Protein AF-A0A1M6NTF4-F1 (afdb_monomer)

Organism: NCBI:txid1123349

InterPro domains:
  IPR019074 Spore cortex biosynthesis protein, YabQ [PF09578] (1-69)
  IPR019074 Spore cortex biosynthesis protein, YabQ [TIGR02893] (1-71)

Radius of gyration: 26.93 Å; Cα contacts (8 Å, |Δi|>4): 29; chains: 1; bounding box: 54×22×83 Å

Foldseek 3Di:
DVLVVLVVVLVCVPPPDDPVVVVVVVVVVVVVVVVVLVVVQCVVPVPPPDPVSVVVVVVVVVVCVVPVSVVSSVVSNVVVVVVVVVVVVVVCVVVVVVVVVVVVVVVVVVVVVVVD

Structure (mmCIF, N/CA/C/O backbone):
data_AF-A0A1M6NTF4-F1
#
_entry.id   AF-A0A1M6NTF4-F1
#
loop_
_atom_site.group_PDB
_atom_site.id
_atom_site.type_symbol
_atom_site.label_atom_id
_atom_site.label_alt_id
_atom_site.label_comp_id
_atom_site.label_asym_id
_atom_site.label_entity_id
_atom_site.label_seq_id
_atom_site.pdbx_PDB_ins_code
_atom_site.Cartn_x
_atom_site.Cartn_y
_atom_site.Cartn_z
_atom_site.occupancy
_atom_site.B_iso_or_equiv
_atom_site.auth_seq_id
_atom_site.auth_comp_id
_atom_site.auth_asym_id
_atom_site.auth_atom_id
_atom_site.pdbx_PDB_model_num
ATOM 1 N N . MET A 1 1 ? 8.365 1.753 -10.505 1.00 66.69 1 MET A N 1
ATOM 2 C CA . MET A 1 1 ? 7.090 1.163 -10.971 1.00 66.69 1 MET A CA 1
ATOM 3 C C . MET A 1 1 ? 6.600 0.030 -10.073 1.00 66.69 1 MET A C 1
ATOM 5 O O . MET A 1 1 ? 5.514 0.164 -9.531 1.00 66.69 1 MET A O 1
ATOM 9 N N . GLY A 1 2 ? 7.395 -1.015 -9.807 1.00 66.88 2 GLY A N 1
ATOM 10 C CA . GLY A 1 2 ? 6.968 -2.123 -8.932 1.00 66.88 2 GLY A CA 1
ATOM 11 C C . GLY A 1 2 ? 6.566 -1.728 -7.498 1.00 66.88 2 GLY A C 1
ATOM 12 O O . GLY A 1 2 ? 5.622 -2.288 -6.960 1.00 66.88 2 GLY A O 1
ATOM 13 N N . ILE A 1 3 ? 7.190 -0.697 -6.909 1.00 65.12 3 ILE A N 1
ATOM 14 C CA . ILE A 1 3 ? 6.877 -0.264 -5.527 1.00 65.12 3 ILE A CA 1
ATOM 15 C C . ILE A 1 3 ? 5.462 0.310 -5.432 1.00 65.12 3 ILE A C 1
ATOM 17 O O . ILE A 1 3 ? 4.755 0.060 -4.463 1.00 65.12 3 ILE A O 1
ATOM 21 N N . ILE A 1 4 ? 5.031 1.039 -6.465 1.00 69.50 4 ILE A N 1
ATOM 22 C CA . ILE A 1 4 ? 3.681 1.608 -6.551 1.00 69.50 4 ILE A CA 1
ATOM 23 C C . ILE A 1 4 ? 2.648 0.476 -6.662 1.00 69.50 4 ILE A C 1
ATOM 25 O O . ILE A 1 4 ? 1.582 0.554 -6.055 1.00 69.50 4 ILE A O 1
ATOM 29 N N . TYR A 1 5 ? 2.989 -0.607 -7.367 1.00 71.62 5 TYR A N 1
ATOM 30 C CA . TYR A 1 5 ? 2.147 -1.801 -7.447 1.00 71.62 5 TYR A CA 1
ATOM 31 C C . TYR A 1 5 ? 2.000 -2.498 -6.102 1.00 71.62 5 TYR A C 1
ATOM 33 O O . TYR A 1 5 ? 0.894 -2.825 -5.684 1.00 71.62 5 TYR A O 1
ATOM 41 N N . ASP A 1 6 ? 3.118 -2.715 -5.409 1.00 67.56 6 ASP A N 1
ATOM 42 C CA . ASP A 1 6 ? 3.104 -3.382 -4.113 1.00 67.56 6 ASP A CA 1
ATOM 43 C C . ASP A 1 6 ? 2.412 -2.518 -3.047 1.00 67.56 6 ASP A C 1
ATOM 45 O O . ASP A 1 6 ? 1.748 -3.065 -2.169 1.00 67.56 6 ASP A O 1
ATOM 49 N N . PHE A 1 7 ? 2.473 -1.185 -3.163 1.00 68.50 7 PHE A N 1
ATOM 50 C CA . PHE A 1 7 ? 1.688 -0.249 -2.350 1.00 68.50 7 PHE A CA 1
ATOM 51 C C . PHE A 1 7 ? 0.183 -0.427 -2.586 1.00 68.50 7 PHE A C 1
ATOM 53 O O . PHE A 1 7 ? -0.585 -0.620 -1.641 1.00 68.50 7 PHE A O 1
ATOM 60 N N . TYR A 1 8 ? -0.234 -0.433 -3.857 1.00 69.50 8 TYR A N 1
ATOM 61 C CA . TYR A 1 8 ? -1.624 -0.663 -4.252 1.00 69.50 8 TYR A CA 1
ATOM 62 C C . TYR A 1 8 ? -2.133 -2.024 -3.756 1.00 69.50 8 TYR A C 1
ATOM 64 O O . TYR A 1 8 ? -3.190 -2.123 -3.131 1.00 69.50 8 TYR A O 1
ATOM 72 N N . ARG A 1 9 ? -1.333 -3.076 -3.945 1.00 69.88 9 ARG A N 1
ATOM 73 C CA . ARG A 1 9 ? -1.633 -4.442 -3.509 1.00 69.88 9 ARG A CA 1
ATOM 74 C C . ARG A 1 9 ? -1.646 -4.588 -1.982 1.00 69.88 9 ARG A C 1
ATOM 76 O O . ARG A 1 9 ? -2.465 -5.340 -1.458 1.00 69.88 9 ARG A O 1
ATOM 83 N N . GLY A 1 10 ? -0.781 -3.864 -1.270 1.00 67.00 10 GLY A N 1
ATOM 84 C CA . GLY A 1 10 ? -0.695 -3.844 0.193 1.00 67.00 10 GLY A CA 1
ATOM 85 C C . GLY A 1 10 ? -1.917 -3.207 0.854 1.00 67.00 10 GLY A C 1
ATOM 86 O O . GLY A 1 10 ? -2.500 -3.809 1.753 1.00 67.00 10 GLY A O 1
ATOM 87 N N . ILE A 1 11 ? -2.370 -2.051 0.353 1.00 63.91 11 ILE A N 1
ATOM 88 C CA . ILE A 1 11 ? -3.614 -1.401 0.811 1.00 63.91 11 ILE A CA 1
ATOM 89 C C . ILE A 1 11 ? -4.813 -2.328 0.606 1.00 63.91 11 ILE A C 1
ATOM 91 O O . ILE A 1 11 ? -5.691 -2.444 1.461 1.00 63.91 11 ILE A O 1
ATOM 95 N N . ARG A 1 12 ? -4.828 -3.033 -0.523 1.00 63.75 12 ARG A N 1
ATOM 96 C CA . ARG A 1 12 ? -5.948 -3.880 -0.914 1.00 63.75 12 ARG A CA 1
ATOM 97 C C . ARG A 1 12 ? -5.969 -5.255 -0.253 1.00 63.75 12 ARG A C 1
ATOM 99 O O . ARG A 1 12 ? -7.000 -5.916 -0.280 1.00 63.75 12 ARG A O 1
ATOM 106 N N . CYS A 1 13 ? -4.866 -5.696 0.352 1.00 62.59 13 CYS A N 1
ATOM 107 C CA . CYS A 1 13 ? -4.795 -6.982 1.050 1.00 62.59 13 CYS A CA 1
ATOM 108 C C . CYS A 1 13 ? -5.784 -7.059 2.231 1.00 62.59 13 CYS A C 1
ATOM 110 O O . CYS A 1 13 ? -6.257 -8.140 2.565 1.00 62.59 13 CYS A O 1
ATOM 112 N N . ASN A 1 14 ? -6.146 -5.907 2.807 1.00 57.34 14 ASN A N 1
ATOM 113 C CA . ASN A 1 14 ? -7.134 -5.792 3.883 1.00 57.34 14 ASN A CA 1
ATOM 114 C C . ASN A 1 14 ? -8.593 -5.687 3.404 1.00 57.34 14 ASN A C 1
ATOM 116 O O . ASN A 1 14 ? -9.504 -5.717 4.228 1.00 57.34 14 ASN A O 1
ATOM 120 N N . LEU A 1 15 ? -8.834 -5.544 2.098 1.00 58.00 15 LEU A N 1
ATOM 121 C CA . LEU A 1 15 ? -10.173 -5.473 1.516 1.00 58.00 15 LEU A CA 1
ATOM 122 C C . LEU A 1 15 ? -10.503 -6.835 0.893 1.00 58.00 15 LEU A C 1
ATOM 124 O O . LEU A 1 15 ? -9.792 -7.296 -0.000 1.00 58.00 15 LEU A O 1
ATOM 128 N N . ASN A 1 16 ? -11.586 -7.476 1.347 1.00 56.25 16 ASN A N 1
ATOM 129 C CA . ASN A 1 16 ? -12.096 -8.755 0.829 1.00 56.25 16 ASN A CA 1
ATOM 130 C C . ASN A 1 16 ? -12.622 -8.608 -0.616 1.00 56.25 16 ASN A C 1
ATOM 132 O O . ASN A 1 16 ? -13.820 -8.675 -0.873 1.00 56.25 16 ASN A O 1
ATOM 136 N N . GLY A 1 17 ? -11.731 -8.351 -1.572 1.00 59.84 17 GLY A N 1
ATOM 137 C CA . GLY A 1 17 ? -12.067 -8.179 -2.981 1.00 59.84 17 GLY A CA 1
ATOM 138 C C . GLY A 1 17 ? -12.240 -9.516 -3.702 1.00 59.84 17 GLY A C 1
ATOM 139 O O . GLY A 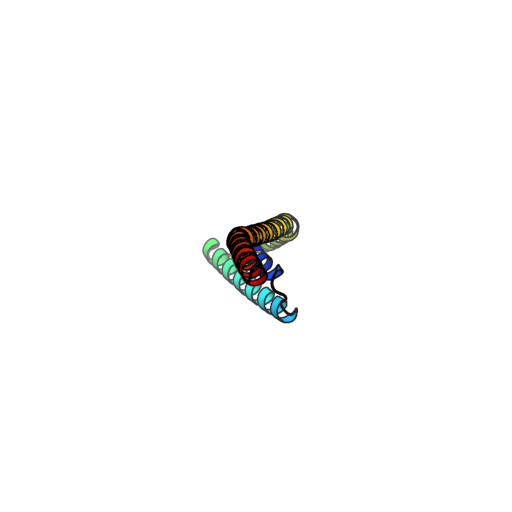1 17 ? -11.393 -10.405 -3.593 1.00 59.84 17 GLY A O 1
ATOM 140 N N . ASN A 1 18 ? -13.310 -9.637 -4.493 1.00 73.88 18 ASN A N 1
ATOM 141 C CA . ASN A 1 18 ? -13.547 -10.771 -5.391 1.00 73.88 18 ASN A CA 1
ATOM 142 C C . ASN A 1 18 ? -12.338 -11.013 -6.317 1.00 73.88 18 ASN A C 1
ATOM 144 O O . ASN A 1 18 ? -11.783 -10.066 -6.879 1.00 73.88 18 ASN A O 1
ATOM 148 N N . LYS A 1 19 ? -11.964 -12.287 -6.537 1.00 75.44 19 LYS A N 1
ATOM 149 C CA . LYS A 1 19 ? -10.809 -12.689 -7.377 1.00 75.44 19 LYS A CA 1
ATOM 150 C C . LYS A 1 19 ? -10.811 -12.047 -8.773 1.00 75.44 19 LYS A C 1
ATOM 152 O O . LYS A 1 19 ? -9.750 -11.713 -9.286 1.00 75.44 19 LYS A O 1
ATOM 157 N N . ILE A 1 20 ? -11.993 -11.853 -9.359 1.00 77.06 20 ILE A N 1
ATOM 158 C CA . ILE A 1 20 ? -12.168 -11.254 -10.690 1.00 77.06 20 ILE A CA 1
ATOM 159 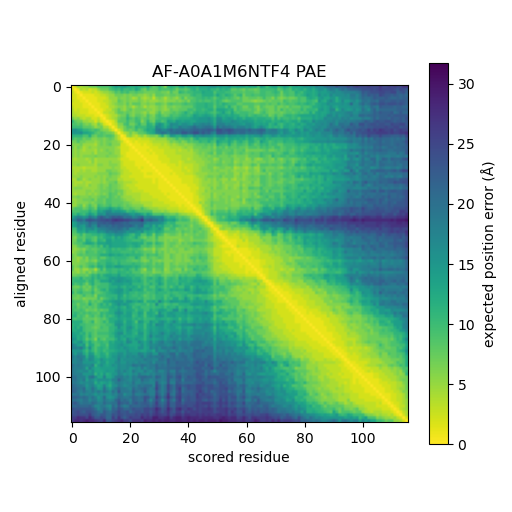C C . ILE A 1 20 ? -11.733 -9.785 -10.696 1.00 77.06 20 ILE A C 1
ATOM 161 O O . ILE A 1 20 ? -10.999 -9.371 -11.584 1.00 77.06 20 ILE A O 1
ATOM 165 N N . ILE A 1 21 ? -12.124 -9.019 -9.675 1.00 75.62 21 ILE A N 1
ATOM 166 C CA . ILE A 1 21 ? -11.775 -7.596 -9.559 1.00 75.62 21 ILE A CA 1
ATOM 167 C C . ILE A 1 21 ? -10.255 -7.442 -9.452 1.00 75.62 21 ILE A C 1
ATOM 169 O O . ILE A 1 21 ? -9.675 -6.629 -10.163 1.00 75.62 21 ILE A O 1
ATOM 173 N N . ARG A 1 22 ? -9.605 -8.301 -8.650 1.00 75.00 22 ARG A N 1
ATOM 174 C CA . ARG A 1 22 ? -8.139 -8.336 -8.543 1.00 75.00 22 ARG A CA 1
ATOM 175 C C . ARG A 1 22 ? -7.483 -8.570 -9.905 1.00 75.00 22 ARG A C 1
ATOM 177 O O . ARG A 1 22 ? -6.555 -7.860 -10.260 1.00 75.00 22 ARG A O 1
ATOM 184 N N . CYS A 1 23 ? -7.989 -9.529 -10.679 1.00 77.56 23 CYS A N 1
ATOM 185 C CA . CYS A 1 23 ? -7.441 -9.824 -12.000 1.00 77.56 23 CYS A CA 1
ATOM 186 C C . CYS A 1 23 ? -7.574 -8.636 -12.967 1.00 77.56 23 CYS A C 1
ATOM 188 O O . CYS A 1 23 ? -6.624 -8.316 -13.675 1.00 77.56 23 CYS A O 1
ATOM 190 N N . VAL A 1 24 ? -8.736 -7.973 -12.991 1.00 81.12 24 VAL A N 1
ATOM 191 C CA . VAL A 1 24 ? -8.984 -6.818 -13.871 1.00 81.12 24 VAL A CA 1
ATOM 192 C C . VAL A 1 24 ? -8.041 -5.664 -13.543 1.00 81.12 24 VAL A C 1
ATOM 194 O O . VAL A 1 24 ? -7.484 -5.036 -14.439 1.00 81.12 24 VAL A O 1
ATOM 197 N N . GLU A 1 25 ? -7.822 -5.393 -12.265 1.00 79.25 25 GLU A N 1
ATOM 198 C CA . GLU A 1 25 ? -6.959 -4.292 -11.844 1.00 79.25 25 GLU A CA 1
ATOM 199 C C . GLU A 1 25 ? -5.486 -4.587 -12.036 1.00 79.25 25 GLU A C 1
ATOM 201 O O . G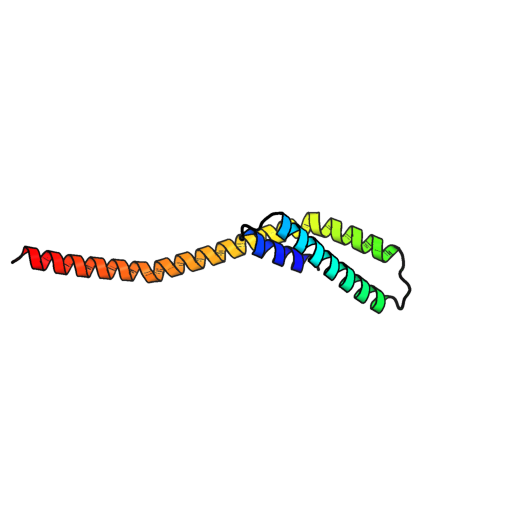LU A 1 25 ? -4.752 -3.694 -12.451 1.00 79.25 25 GLU A O 1
ATOM 206 N N . ASP A 1 26 ? -5.064 -5.829 -11.800 1.00 81.56 26 ASP A N 1
ATOM 207 C CA . ASP A 1 26 ? -3.711 -6.262 -12.123 1.00 81.56 26 ASP A CA 1
ATOM 208 C C . ASP A 1 26 ? -3.460 -6.048 -13.628 1.00 81.56 26 ASP A C 1
ATOM 210 O O . ASP A 1 26 ? -2.458 -5.439 -14.005 1.00 81.56 26 ASP A O 1
ATOM 214 N N . MET A 1 27 ? -4.402 -6.437 -14.497 1.00 81.50 27 MET A N 1
ATOM 215 C CA . MET A 1 27 ? -4.297 -6.200 -15.945 1.00 81.50 27 MET A CA 1
ATOM 216 C C . MET A 1 27 ? -4.242 -4.708 -16.300 1.00 81.50 27 MET A C 1
ATOM 218 O O . MET A 1 27 ? -3.379 -4.298 -17.080 1.00 81.50 27 MET A O 1
ATOM 222 N N . LEU A 1 28 ? -5.116 -3.882 -15.715 1.00 83.56 28 LEU A N 1
ATOM 223 C CA . LEU A 1 28 ? -5.114 -2.432 -15.939 1.00 83.56 28 LEU A CA 1
ATOM 224 C C . LEU A 1 28 ? -3.788 -1.808 -15.504 1.00 83.56 28 LEU A C 1
ATOM 226 O O . LEU A 1 28 ? -3.184 -1.036 -16.246 1.00 83.56 28 LEU A O 1
ATOM 230 N N . PHE A 1 29 ? -3.288 -2.178 -14.334 1.00 81.50 29 PHE A N 1
ATOM 231 C CA . PHE A 1 29 ? -2.059 -1.625 -13.800 1.00 81.50 29 PHE A CA 1
ATOM 232 C C . PHE A 1 29 ? -0.834 -2.019 -14.640 1.00 81.50 29 PHE A C 1
ATOM 234 O O . PHE A 1 29 ? -0.001 -1.168 -14.963 1.00 81.50 29 PHE A O 1
ATOM 241 N N . TRP A 1 30 ? -0.747 -3.284 -15.065 1.00 81.56 30 TRP A N 1
ATOM 242 C CA . TRP A 1 30 ? 0.297 -3.733 -15.989 1.00 81.56 30 TRP A CA 1
ATOM 243 C C . TRP A 1 30 ? 0.219 -3.019 -17.342 1.00 81.56 30 TRP A C 1
ATOM 245 O O . TRP A 1 30 ? 1.258 -2.634 -17.884 1.00 81.56 30 TRP A O 1
ATOM 255 N N . SER A 1 31 ? -0.984 -2.761 -17.865 1.00 82.75 31 SER A N 1
ATOM 256 C CA . SER A 1 31 ? -1.152 -1.994 -19.107 1.00 82.75 31 SER A CA 1
ATOM 257 C C . SER A 1 31 ? -0.616 -0.560 -18.978 1.00 82.75 31 SER A C 1
ATOM 259 O O . SER A 1 31 ? 0.115 -0.086 -19.843 1.00 82.75 31 SER A O 1
ATOM 261 N N . VAL A 1 32 ? -0.865 0.103 -17.846 1.00 84.69 32 VAL A N 1
ATOM 262 C CA . VAL A 1 32 ? -0.367 1.461 -17.588 1.00 84.69 32 VAL A CA 1
ATOM 263 C C . VAL A 1 32 ? 1.153 1.468 -17.429 1.00 84.69 32 VAL A C 1
ATOM 265 O O . VAL A 1 32 ? 1.829 2.297 -18.035 1.00 84.69 32 VAL A O 1
ATOM 268 N N . ILE A 1 33 ? 1.721 0.528 -16.663 1.00 84.00 33 ILE A N 1
ATOM 269 C CA . ILE A 1 33 ? 3.180 0.430 -16.500 1.00 84.00 33 ILE A CA 1
ATOM 270 C C . ILE A 1 33 ? 3.872 0.202 -17.833 1.00 84.00 33 ILE A C 1
ATOM 272 O O . ILE A 1 33 ? 4.879 0.853 -18.106 1.00 84.00 33 ILE A O 1
ATOM 276 N N . THR A 1 34 ? 3.371 -0.739 -18.632 1.00 82.50 34 THR A N 1
ATOM 277 C CA . THR A 1 34 ? 3.985 -1.070 -19.920 1.00 82.50 34 THR A CA 1
ATOM 278 C C . THR A 1 34 ? 3.963 0.144 -20.843 1.00 82.50 34 THR A C 1
ATOM 280 O O . THR A 1 34 ? 5.007 0.498 -21.386 1.00 82.50 34 THR A O 1
ATOM 283 N N . LEU A 1 35 ? 2.844 0.869 -20.906 1.00 85.12 35 LEU A N 1
ATOM 284 C CA . LEU A 1 35 ? 2.716 2.100 -21.686 1.00 85.12 35 LEU A CA 1
ATOM 285 C C . LEU A 1 35 ? 3.691 3.189 -21.205 1.00 85.12 35 LEU A C 1
ATOM 287 O O . LEU A 1 35 ? 4.449 3.729 -22.008 1.00 85.12 35 LEU A O 1
ATOM 291 N N . ILE A 1 36 ? 3.758 3.457 -19.897 1.00 84.75 36 ILE A N 1
ATOM 292 C CA . ILE A 1 36 ? 4.700 4.442 -19.333 1.00 84.75 36 ILE A CA 1
ATOM 293 C C . ILE A 1 36 ? 6.148 4.031 -19.618 1.00 84.75 36 ILE A C 1
ATOM 295 O O . ILE A 1 36 ? 6.962 4.862 -20.016 1.00 84.75 36 ILE A O 1
ATOM 299 N N . SER A 1 37 ? 6.482 2.751 -19.439 1.00 81.50 37 SER A N 1
ATOM 300 C CA . SER A 1 37 ? 7.827 2.249 -19.724 1.00 81.50 37 SER A CA 1
ATOM 301 C C . SER A 1 37 ? 8.194 2.425 -21.196 1.00 81.50 37 SER A C 1
ATOM 303 O O . SER A 1 37 ? 9.315 2.831 -21.491 1.00 81.50 37 SER A O 1
ATOM 305 N N . PHE A 1 38 ? 7.235 2.219 -22.103 1.00 80.69 38 PHE A N 1
ATOM 306 C CA . PHE A 1 38 ? 7.410 2.407 -23.537 1.00 80.69 38 PHE A CA 1
ATOM 307 C C . PHE A 1 38 ? 7.658 3.878 -23.892 1.00 80.69 38 PHE A C 1
ATOM 309 O O . PHE A 1 38 ? 8.564 4.169 -24.667 1.00 80.69 38 PHE A O 1
ATOM 316 N N . LEU A 1 39 ? 6.923 4.811 -23.275 1.00 83.38 39 LEU A N 1
ATOM 317 C CA . LEU A 1 39 ? 7.128 6.254 -23.455 1.00 83.38 39 LEU A CA 1
ATOM 318 C C . LEU A 1 39 ? 8.514 6.708 -22.979 1.00 83.38 39 LEU A C 1
ATOM 320 O O . LEU A 1 39 ? 9.198 7.448 -23.683 1.00 83.38 39 LEU A O 1
ATOM 324 N N . ILE A 1 40 ? 8.956 6.230 -21.813 1.00 81.50 40 ILE A N 1
ATOM 325 C CA . ILE A 1 40 ? 10.293 6.541 -21.283 1.00 81.50 40 ILE A CA 1
ATOM 326 C C . ILE A 1 40 ? 11.375 6.004 -22.228 1.00 81.50 40 ILE A C 1
ATOM 328 O O . ILE A 1 40 ? 12.333 6.706 -22.542 1.00 81.50 40 ILE A O 1
ATOM 332 N N . LEU A 1 41 ? 11.212 4.773 -22.716 1.00 77.94 41 LEU A N 1
ATOM 333 C CA . LEU A 1 41 ? 12.129 4.144 -23.669 1.00 77.94 41 LEU A CA 1
ATOM 334 C C . LEU A 1 41 ? 12.192 4.875 -25.007 1.00 77.94 41 LEU A C 1
ATOM 336 O O . LEU A 1 41 ? 13.280 5.025 -25.566 1.00 77.94 41 LEU A O 1
ATOM 340 N N . HIS A 1 42 ? 11.040 5.334 -25.488 1.00 75.88 42 HIS A N 1
ATOM 341 C CA . HIS A 1 42 ? 10.907 6.125 -26.700 1.00 75.88 42 HIS A CA 1
ATOM 342 C C . HIS A 1 42 ? 11.666 7.450 -26.592 1.00 75.88 42 HIS A C 1
ATOM 344 O O . HIS A 1 42 ? 12.448 7.784 -27.480 1.00 75.88 42 HIS A O 1
ATOM 350 N N . GLN A 1 43 ? 11.499 8.164 -25.476 1.00 77.62 43 GLN A N 1
ATOM 351 C CA . GLN A 1 43 ? 12.194 9.426 -25.231 1.00 77.62 43 GLN A CA 1
ATOM 352 C C . GLN A 1 43 ? 13.703 9.233 -25.016 1.00 77.62 43 GLN A C 1
ATOM 354 O O . GLN A 1 43 ? 14.495 10.069 -25.439 1.00 77.62 43 GLN A O 1
ATOM 359 N N . ALA A 1 44 ? 14.110 8.133 -24.376 1.00 74.00 44 ALA A N 1
ATOM 360 C CA . ALA A 1 44 ? 15.509 7.872 -24.051 1.00 74.00 44 ALA A CA 1
ATOM 361 C C . ALA A 1 44 ? 16.358 7.395 -25.242 1.00 74.00 44 ALA A C 1
ATOM 363 O O . ALA A 1 44 ? 17.568 7.598 -25.226 1.00 74.00 44 ALA A O 1
ATOM 364 N N . ASN A 1 45 ? 15.762 6.742 -26.248 1.00 71.12 45 ASN A N 1
ATOM 365 C CA . ASN A 1 45 ? 16.517 6.104 -27.338 1.00 71.12 45 ASN A CA 1
ATOM 366 C C . ASN A 1 45 ? 16.265 6.692 -28.732 1.00 71.12 45 ASN A C 1
ATOM 368 O O . ASN A 1 45 ? 16.711 6.091 -29.704 1.00 71.12 45 ASN A O 1
ATOM 372 N N . SER A 1 46 ? 15.573 7.829 -28.866 1.00 67.69 46 SER A N 1
ATOM 373 C CA . SER A 1 46 ? 15.385 8.505 -30.164 1.00 67.69 46 SER A CA 1
ATOM 374 C C . SER A 1 46 ? 14.969 7.547 -31.299 1.00 67.69 46 SER A C 1
ATOM 376 O O . SER A 1 46 ? 15.537 7.595 -32.383 1.00 67.69 46 SER A O 1
ATOM 378 N N . TYR A 1 47 ? 13.984 6.676 -31.036 1.00 59.16 47 TYR A N 1
ATOM 379 C CA . TYR A 1 47 ? 13.446 5.629 -31.931 1.00 59.16 47 TYR A CA 1
ATOM 380 C C . TYR A 1 47 ? 14.273 4.339 -32.129 1.00 59.16 47 TYR A C 1
ATOM 382 O O . TYR A 1 47 ? 13.725 3.373 -32.661 1.00 59.16 47 TYR A O 1
ATOM 390 N N . ASP A 1 48 ? 15.499 4.228 -31.609 1.00 64.81 48 ASP A N 1
ATOM 391 C CA . ASP A 1 48 ? 16.296 2.992 -31.698 1.00 64.81 48 ASP A CA 1
ATOM 392 C C . ASP A 1 48 ? 15.998 2.030 -30.535 1.00 64.81 48 ASP A C 1
ATOM 394 O O . ASP A 1 48 ? 16.737 1.904 -29.552 1.00 64.81 48 ASP A O 1
ATOM 398 N N . LEU A 1 49 ? 14.879 1.312 -30.644 1.00 67.69 49 LEU A N 1
ATOM 399 C CA . LEU A 1 49 ? 14.492 0.270 -29.691 1.00 67.69 49 LEU A CA 1
ATOM 400 C C . LEU A 1 49 ? 15.401 -0.964 -29.829 1.00 67.69 49 LEU A C 1
ATOM 402 O O . LEU A 1 49 ? 15.115 -1.905 -30.567 1.00 67.69 49 LEU A O 1
ATOM 406 N N . ARG A 1 50 ? 16.515 -0.976 -29.090 1.00 75.38 50 ARG A N 1
ATOM 407 C CA . ARG A 1 50 ? 17.450 -2.113 -29.041 1.00 75.38 50 ARG A CA 1
ATOM 408 C C . ARG A 1 50 ? 16.925 -3.246 -28.154 1.00 75.38 50 ARG A C 1
ATOM 410 O O . ARG A 1 50 ? 16.417 -3.013 -27.057 1.00 75.38 50 ARG A O 1
ATOM 417 N N . TYR A 1 51 ? 17.146 -4.489 -28.591 1.00 70.31 51 TYR A N 1
ATOM 418 C CA . TYR A 1 51 ? 16.689 -5.718 -27.919 1.00 70.31 51 TYR A CA 1
ATOM 419 C C . TYR A 1 51 ? 17.131 -5.828 -26.444 1.00 70.31 51 TYR A C 1
ATOM 421 O O . TYR A 1 51 ? 16.383 -6.331 -25.605 1.00 70.31 51 TYR A O 1
ATOM 429 N N . TYR A 1 52 ? 18.311 -5.294 -26.103 1.00 75.69 52 TYR A N 1
ATOM 430 C CA . TYR A 1 52 ? 18.869 -5.328 -24.744 1.00 75.69 52 TYR A CA 1
ATOM 431 C C . TYR A 1 52 ? 18.011 -4.598 -23.698 1.00 75.69 52 TYR A C 1
ATOM 433 O O . TYR A 1 52 ? 18.003 -4.976 -22.524 1.00 75.69 52 TYR A O 1
ATOM 441 N N . ASN A 1 53 ? 17.246 -3.585 -24.115 1.00 74.19 53 ASN A N 1
ATOM 442 C CA . ASN A 1 53 ? 16.383 -2.834 -23.207 1.00 74.19 53 ASN A CA 1
ATOM 443 C C . ASN A 1 53 ? 15.205 -3.685 -22.713 1.00 74.19 53 ASN A C 1
ATOM 445 O O . ASN A 1 53 ? 14.848 -3.632 -21.535 1.00 74.19 53 ASN A O 1
ATOM 449 N N . PHE A 1 54 ? 14.645 -4.528 -23.584 1.00 75.81 54 PHE A N 1
ATOM 450 C CA . PHE A 1 54 ? 13.564 -5.443 -23.218 1.00 75.81 54 PHE A CA 1
ATOM 451 C C . PHE A 1 54 ? 14.054 -6.550 -22.287 1.00 75.81 54 PHE A C 1
ATOM 453 O O . PHE A 1 54 ? 13.405 -6.845 -21.284 1.00 75.81 54 PHE A O 1
ATOM 460 N N . THR A 1 55 ? 15.226 -7.128 -22.562 1.00 79.12 55 THR A N 1
ATOM 461 C CA . THR A 1 55 ? 15.796 -8.167 -21.695 1.00 79.12 55 THR A CA 1
ATOM 462 C C . THR A 1 55 ? 16.144 -7.620 -20.314 1.00 79.12 55 THR A C 1
ATOM 464 O O . THR A 1 55 ? 15.834 -8.260 -19.312 1.00 79.12 55 THR A O 1
ATOM 467 N N . GLY A 1 56 ? 16.708 -6.408 -20.239 1.00 80.06 56 GLY A N 1
ATOM 468 C CA . GLY A 1 56 ? 16.988 -5.737 -18.968 1.00 80.06 56 GLY A CA 1
ATOM 469 C C . GLY A 1 56 ? 15.718 -5.457 -18.162 1.00 80.06 56 GLY A C 1
ATOM 470 O O . GLY A 1 56 ? 15.692 -5.684 -16.953 1.00 80.06 56 GLY A O 1
ATOM 471 N N . PHE A 1 57 ? 14.637 -5.049 -18.832 1.00 79.62 57 PHE A N 1
ATOM 472 C CA . PHE A 1 57 ? 13.339 -4.840 -18.192 1.00 79.62 57 PHE A CA 1
ATOM 473 C C . PHE A 1 57 ? 12.755 -6.141 -17.624 1.00 79.62 57 PHE A C 1
ATOM 475 O O . PHE A 1 57 ? 12.370 -6.177 -16.456 1.00 79.62 57 PHE A O 1
ATOM 482 N N . ILE A 1 58 ? 12.742 -7.224 -18.408 1.00 81.00 58 ILE A N 1
ATOM 483 C CA . ILE A 1 58 ? 12.223 -8.533 -17.975 1.00 81.00 58 ILE A CA 1
ATOM 484 C C . ILE A 1 58 ? 13.015 -9.057 -16.772 1.00 81.00 58 ILE A C 1
ATOM 486 O O . ILE A 1 58 ? 12.429 -9.456 -15.765 1.00 81.00 58 ILE A O 1
ATOM 490 N N . ILE A 1 59 ? 14.347 -9.005 -16.842 1.00 83.50 59 ILE A N 1
ATOM 491 C CA . ILE A 1 59 ? 15.224 -9.452 -15.755 1.00 83.50 59 ILE A CA 1
ATOM 492 C C . ILE A 1 59 ? 15.002 -8.596 -14.501 1.00 83.50 59 ILE A C 1
ATOM 494 O O . ILE A 1 59 ? 14.836 -9.136 -13.406 1.00 83.50 59 ILE A O 1
ATOM 498 N N . GLY A 1 60 ? 14.928 -7.271 -14.654 1.00 79.88 60 GLY A N 1
ATOM 499 C CA . GLY A 1 60 ? 14.667 -6.348 -13.550 1.00 79.88 60 GLY A CA 1
ATOM 500 C C . GLY A 1 60 ? 13.330 -6.618 -12.858 1.00 79.88 60 GLY A C 1
ATOM 501 O O . GLY A 1 60 ? 13.268 -6.647 -11.629 1.00 79.88 60 GLY A O 1
ATOM 502 N N . VAL A 1 61 ? 12.274 -6.890 -13.629 1.00 78.31 61 VAL A N 1
ATOM 503 C CA . VAL A 1 61 ? 10.949 -7.257 -13.108 1.00 78.31 61 VAL A CA 1
ATOM 504 C C . VAL A 1 61 ? 11.004 -8.569 -12.319 1.00 78.31 61 VAL A C 1
ATOM 506 O O . VAL A 1 61 ? 10.490 -8.631 -11.202 1.00 78.31 61 VAL A O 1
ATOM 509 N N . ILE A 1 62 ? 11.655 -9.606 -12.853 1.00 80.38 62 ILE A N 1
ATOM 510 C CA . ILE A 1 62 ? 11.755 -10.918 -12.192 1.00 80.38 62 ILE A CA 1
ATOM 511 C C . ILE A 1 62 ? 12.498 -10.805 -10.856 1.00 80.38 62 ILE A C 1
ATOM 513 O O . ILE A 1 62 ? 12.037 -11.326 -9.835 1.00 80.38 62 ILE A O 1
ATOM 517 N N . ILE A 1 63 ? 13.629 -10.096 -10.841 1.00 80.25 63 ILE A N 1
ATOM 518 C CA . ILE A 1 63 ? 14.415 -9.881 -9.621 1.00 80.25 63 ILE A CA 1
ATOM 519 C C . ILE A 1 63 ? 13.589 -9.100 -8.595 1.00 80.25 63 ILE A C 1
ATOM 521 O O . ILE A 1 63 ? 13.541 -9.485 -7.422 1.00 80.25 63 ILE A O 1
ATOM 525 N N . TYR A 1 64 ? 12.889 -8.054 -9.039 1.00 77.50 64 TYR A N 1
ATOM 526 C CA . TYR A 1 64 ? 12.049 -7.215 -8.190 1.00 77.50 64 TYR A CA 1
ATOM 527 C C . TYR A 1 64 ? 10.937 -8.008 -7.481 1.00 77.50 64 TYR A C 1
ATOM 529 O O . TYR A 1 64 ? 10.792 -7.913 -6.259 1.00 77.50 64 TYR A O 1
ATOM 537 N N . PHE A 1 65 ? 10.186 -8.837 -8.214 1.00 72.00 65 PHE A N 1
ATOM 538 C CA . PHE A 1 65 ? 9.105 -9.639 -7.629 1.00 72.00 65 PHE A CA 1
ATOM 539 C C . PHE A 1 65 ? 9.607 -10.706 -6.650 1.00 72.00 65 PHE A C 1
ATOM 541 O O . PHE A 1 65 ? 8.951 -10.976 -5.643 1.00 72.00 65 PHE A O 1
ATOM 548 N N . ASN A 1 66 ? 10.777 -11.297 -6.900 1.00 73.69 66 ASN A N 1
ATOM 549 C CA . ASN A 1 66 ? 11.303 -12.364 -6.047 1.00 73.69 66 ASN A CA 1
ATOM 550 C C . ASN A 1 66 ? 11.903 -11.867 -4.729 1.00 73.69 66 ASN A C 1
ATOM 552 O O . ASN A 1 66 ? 11.806 -12.564 -3.712 1.00 73.69 66 ASN A O 1
ATOM 556 N N . THR A 1 67 ? 12.523 -10.688 -4.745 1.00 76.56 67 THR A N 1
ATOM 557 C CA . THR A 1 67 ? 13.263 -10.150 -3.597 1.00 76.56 67 THR A CA 1
ATOM 558 C C . THR A 1 67 ? 12.484 -9.037 -2.916 1.00 76.56 67 THR A C 1
ATOM 560 O O . THR A 1 67 ? 11.996 -9.203 -1.800 1.00 76.56 67 THR A O 1
ATOM 563 N N . VAL A 1 68 ? 12.318 -7.918 -3.612 1.00 71.38 68 VAL A N 1
ATOM 564 C CA . VAL A 1 68 ? 11.836 -6.654 -3.057 1.00 71.38 68 VAL A CA 1
ATOM 565 C C . VAL A 1 68 ? 10.352 -6.718 -2.682 1.00 71.38 68 VAL A C 1
ATOM 567 O O . VAL A 1 68 ? 9.980 -6.256 -1.602 1.00 71.38 68 VAL A O 1
ATOM 570 N N . SER A 1 69 ? 9.516 -7.372 -3.496 1.00 71.94 69 SER A N 1
ATOM 571 C CA . SER A 1 69 ? 8.064 -7.434 -3.246 1.00 71.94 69 SER A CA 1
ATOM 572 C C . SER A 1 69 ? 7.706 -8.104 -1.915 1.00 71.94 69 SER A C 1
ATOM 574 O O . SER A 1 69 ? 6.812 -7.647 -1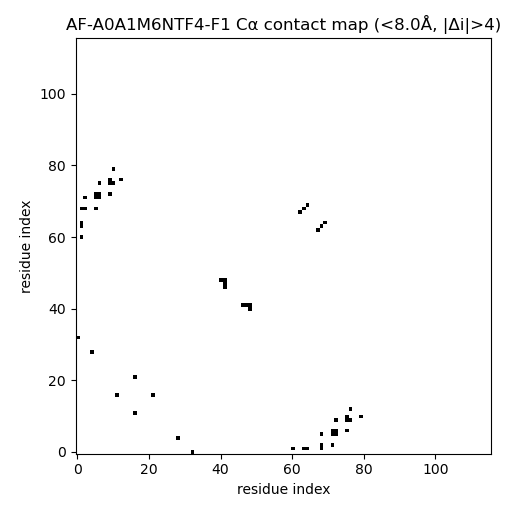.199 1.00 71.94 69 SER A O 1
ATOM 576 N N . LYS A 1 70 ? 8.458 -9.135 -1.501 1.00 71.94 70 LYS A N 1
ATOM 577 C CA . LYS A 1 70 ? 8.231 -9.820 -0.215 1.00 71.94 70 LYS A CA 1
ATOM 578 C C . LYS A 1 70 ? 8.465 -8.895 0.980 1.00 71.94 70 LYS A C 1
ATOM 580 O O . LYS A 1 70 ? 7.675 -8.906 1.924 1.00 71.94 70 LYS A O 1
ATOM 585 N N . TYR A 1 71 ? 9.528 -8.093 0.937 1.00 72.62 71 TYR A N 1
ATOM 586 C CA . TYR A 1 71 ? 9.847 -7.147 2.007 1.00 72.62 71 TYR A CA 1
ATOM 587 C C . TYR A 1 71 ? 8.835 -6.010 2.065 1.00 72.62 71 TYR A C 1
ATOM 589 O O . TYR A 1 71 ? 8.363 -5.673 3.149 1.00 72.62 71 TYR A O 1
ATOM 597 N N . ILE A 1 72 ? 8.451 -5.475 0.906 1.00 71.25 72 ILE A N 1
ATOM 598 C CA . ILE A 1 72 ? 7.486 -4.380 0.818 1.00 71.25 72 ILE A CA 1
ATOM 599 C C . ILE A 1 72 ? 6.127 -4.821 1.355 1.00 71.25 72 ILE A C 1
ATOM 601 O O . ILE A 1 72 ? 5.581 -4.156 2.228 1.00 71.25 72 ILE A O 1
ATOM 605 N N . LEU A 1 73 ? 5.606 -5.973 0.927 1.00 69.19 73 LEU A N 1
ATOM 606 C CA . LEU A 1 73 ? 4.324 -6.476 1.430 1.00 69.19 73 LEU A CA 1
ATOM 607 C C . LEU A 1 73 ? 4.345 -6.708 2.939 1.00 69.19 73 LEU A C 1
ATOM 609 O O . LEU A 1 73 ? 3.392 -6.354 3.630 1.00 69.19 73 LEU A O 1
ATOM 613 N N . ARG A 1 74 ? 5.436 -7.274 3.468 1.00 74.19 74 ARG A N 1
ATOM 614 C CA . ARG A 1 74 ? 5.573 -7.495 4.911 1.00 74.19 74 ARG A CA 1
ATOM 615 C C . ARG A 1 74 ? 5.608 -6.176 5.677 1.00 74.19 74 ARG A C 1
ATOM 617 O O . ARG A 1 74 ? 4.952 -6.063 6.710 1.00 74.19 74 ARG A O 1
ATOM 624 N N . PHE A 1 75 ? 6.331 -5.188 5.155 1.00 73.88 75 PHE A N 1
ATOM 625 C CA . PHE A 1 75 ? 6.387 -3.848 5.724 1.00 73.88 75 PHE A CA 1
ATOM 626 C C . PHE A 1 75 ? 5.006 -3.186 5.715 1.00 73.88 75 PHE A C 1
ATOM 628 O O . PHE A 1 75 ? 4.550 -2.740 6.762 1.00 73.88 75 PHE A O 1
ATOM 635 N N . PHE A 1 76 ? 4.298 -3.204 4.583 1.00 72.62 76 PHE A N 1
ATOM 636 C CA . PHE A 1 76 ? 2.969 -2.602 4.457 1.00 72.62 76 PHE A CA 1
ATOM 637 C C . PHE A 1 76 ? 1.925 -3.252 5.357 1.00 72.62 76 PHE A C 1
ATOM 639 O O . PHE A 1 76 ? 1.204 -2.543 6.057 1.00 72.62 76 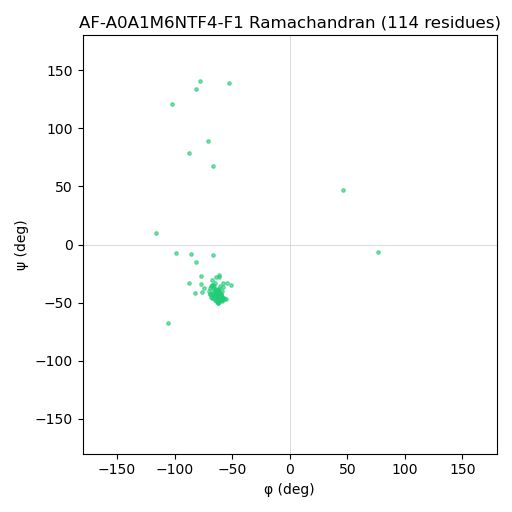PHE A O 1
ATOM 646 N N . CYS A 1 77 ? 1.863 -4.584 5.398 1.00 71.56 77 CYS A N 1
ATOM 647 C CA . CYS A 1 77 ? 0.939 -5.286 6.287 1.00 71.56 77 CYS A CA 1
ATOM 648 C C . CYS A 1 77 ? 1.218 -4.965 7.762 1.00 71.56 77 CYS A C 1
ATOM 650 O O . CYS A 1 77 ? 0.283 -4.696 8.517 1.00 71.56 77 CYS A O 1
ATOM 652 N N . SER A 1 78 ? 2.491 -4.944 8.176 1.00 75.06 78 SER A N 1
ATOM 653 C CA . SER A 1 78 ? 2.856 -4.527 9.534 1.00 75.06 78 SER A CA 1
ATOM 654 C C . SER A 1 78 ? 2.493 -3.068 9.796 1.00 75.06 78 SER A C 1
ATOM 656 O O . SER A 1 78 ? 1.935 -2.765 10.846 1.00 75.06 78 SER A O 1
ATOM 658 N N . PHE A 1 79 ? 2.749 -2.173 8.844 1.00 75.38 79 PHE A N 1
ATOM 659 C CA . PHE A 1 79 ? 2.467 -0.747 8.978 1.00 75.38 79 PHE A CA 1
ATOM 660 C C . PHE A 1 79 ? 0.969 -0.475 9.153 1.00 75.38 79 PHE A C 1
ATOM 662 O O . PHE A 1 79 ? 0.569 0.213 10.090 1.00 75.38 79 PHE A O 1
ATOM 669 N N . ILE A 1 80 ? 0.120 -1.095 8.328 1.00 76.88 80 ILE A N 1
ATOM 670 C CA . ILE A 1 80 ? -1.338 -0.984 8.465 1.00 76.88 80 ILE A CA 1
ATOM 671 C C . ILE A 1 80 ? -1.812 -1.571 9.797 1.00 76.88 80 ILE A C 1
ATOM 673 O O . ILE A 1 80 ? -2.646 -0.967 10.470 1.00 76.88 80 ILE A O 1
ATOM 677 N N . LYS A 1 81 ? -1.265 -2.715 10.225 1.00 78.25 81 LYS A N 1
ATOM 678 C CA . LYS A 1 81 ? -1.623 -3.317 11.516 1.00 78.25 81 LYS A CA 1
ATOM 679 C C . LYS A 1 81 ? -1.269 -2.400 12.689 1.00 78.25 81 LYS A C 1
ATOM 681 O O . LYS A 1 81 ? -2.060 -2.281 13.620 1.00 78.25 81 LYS A O 1
ATOM 686 N N . VAL A 1 82 ? -0.120 -1.727 12.626 1.00 82.69 82 VAL A N 1
ATOM 687 C CA . VAL A 1 82 ? 0.288 -0.725 13.621 1.00 82.69 82 VAL A CA 1
ATOM 688 C C . VAL A 1 82 ? -0.695 0.445 13.643 1.00 82.69 82 VAL A C 1
ATOM 690 O O . VAL A 1 82 ? -1.156 0.808 14.721 1.00 82.69 82 VAL A O 1
ATOM 693 N N . ILE A 1 83 ? -1.087 0.979 12.483 1.00 81.44 83 ILE A N 1
ATOM 694 C CA . ILE A 1 83 ? -2.071 2.072 12.394 1.00 81.44 83 ILE A CA 1
ATOM 695 C C . ILE A 1 83 ? -3.409 1.666 13.018 1.00 81.44 83 ILE A C 1
ATOM 697 O O . ILE A 1 83 ? -3.952 2.402 13.840 1.00 81.44 83 ILE A O 1
ATOM 701 N N . ILE A 1 84 ? -3.928 0.485 12.674 1.00 81.19 84 ILE A N 1
ATOM 702 C CA . ILE A 1 84 ? -5.186 -0.023 13.239 1.00 81.19 84 ILE A CA 1
ATOM 703 C C . ILE A 1 84 ? -5.071 -0.159 14.759 1.00 81.19 84 ILE A C 1
ATOM 705 O O . ILE A 1 84 ? -5.973 0.254 15.483 1.00 81.19 84 ILE A O 1
ATOM 709 N N . ASN A 1 85 ? -3.954 -0.692 15.256 1.00 83.12 85 ASN A N 1
ATOM 710 C CA . ASN A 1 85 ? -3.748 -0.855 16.690 1.00 83.12 85 ASN A CA 1
ATOM 711 C C . ASN A 1 85 ? -3.676 0.495 17.419 1.00 83.12 85 ASN A C 1
ATOM 713 O O . ASN A 1 85 ? -4.233 0.633 18.503 1.00 83.12 85 ASN A O 1
ATOM 717 N N . ILE A 1 86 ? -3.048 1.505 16.808 1.00 86.06 86 ILE A N 1
ATOM 718 C CA . ILE A 1 86 ? -3.026 2.877 17.330 1.00 86.06 86 ILE A CA 1
ATOM 719 C C . ILE A 1 86 ? -4.447 3.444 17.407 1.00 86.06 86 ILE A C 1
ATOM 721 O O . ILE A 1 86 ? -4.818 3.988 18.444 1.00 86.06 86 ILE A O 1
ATOM 725 N N . LEU A 1 87 ? -5.256 3.281 16.355 1.00 85.31 87 LEU A N 1
ATOM 726 C CA . LEU A 1 87 ? -6.644 3.754 16.329 1.00 85.31 87 LEU A CA 1
ATOM 727 C C . LEU A 1 87 ? -7.514 3.067 17.388 1.00 85.31 87 LEU A C 1
ATOM 729 O O . LEU A 1 87 ? -8.272 3.741 18.082 1.00 85.31 87 LEU A O 1
ATOM 733 N N . ILE A 1 88 ? -7.382 1.748 17.552 1.00 85.88 88 ILE A N 1
ATOM 734 C CA . ILE A 1 88 ? -8.097 0.993 18.592 1.00 85.88 88 ILE A CA 1
ATOM 735 C C . ILE A 1 88 ? -7.672 1.476 19.981 1.00 85.88 88 ILE A C 1
ATOM 737 O O . ILE A 1 88 ? -8.519 1.707 20.839 1.00 85.88 88 ILE A O 1
ATOM 741 N N . ASN A 1 89 ? -6.373 1.669 20.206 1.00 86.06 89 ASN A N 1
ATOM 742 C CA . ASN A 1 89 ? -5.878 2.132 21.498 1.00 86.06 89 ASN A CA 1
ATOM 743 C C . ASN A 1 89 ? -6.382 3.550 21.824 1.00 86.06 89 ASN A C 1
ATOM 745 O O . ASN A 1 89 ? -6.789 3.820 22.950 1.00 86.06 89 ASN A O 1
ATOM 749 N N . LEU A 1 90 ? -6.438 4.433 20.821 1.00 84.56 90 LEU A N 1
ATOM 750 C CA . LEU A 1 90 ? -7.064 5.756 20.921 1.00 84.56 90 LEU A CA 1
ATOM 751 C C . LEU A 1 90 ? -8.554 5.666 21.267 1.00 84.56 90 LEU A C 1
ATOM 753 O O . LEU A 1 90 ? -9.016 6.364 22.166 1.00 84.56 90 LEU A O 1
ATOM 757 N N . TYR A 1 91 ? -9.294 4.781 20.598 1.00 87.12 91 TYR A N 1
ATOM 758 C CA . TYR A 1 91 ? -10.708 4.531 20.88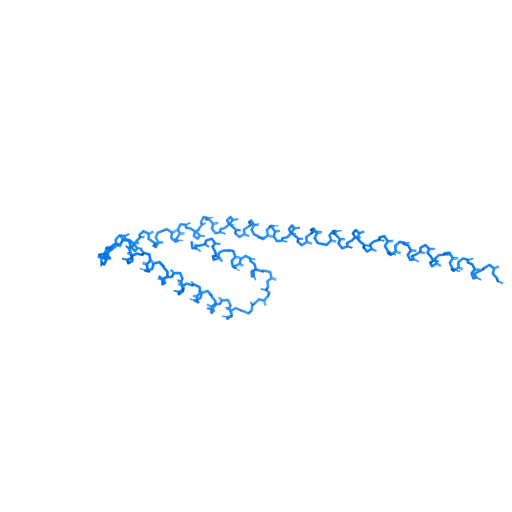3 1.00 87.12 91 TYR A CA 1
ATOM 759 C C . TYR A 1 91 ? -10.921 4.104 22.343 1.00 87.12 91 TYR A C 1
ATOM 761 O O . TYR A 1 91 ? -11.763 4.677 23.035 1.00 87.12 91 TYR A O 1
ATOM 769 N N . TYR A 1 92 ? -10.115 3.161 22.845 1.00 85.25 92 TYR A N 1
ATOM 770 C CA . TYR A 1 92 ? -10.185 2.724 24.242 1.00 85.25 92 TYR A CA 1
ATOM 771 C C . TYR A 1 92 ? -9.835 3.843 25.223 1.00 85.25 92 TYR A C 1
ATOM 773 O O . TYR A 1 92 ? -10.550 4.020 26.204 1.00 85.25 92 TYR A O 1
ATOM 781 N N . ILE A 1 93 ? -8.795 4.635 24.947 1.00 87.81 93 ILE A N 1
ATOM 782 C CA . ILE A 1 93 ? -8.413 5.782 25.785 1.00 87.81 93 ILE A CA 1
ATOM 783 C C . ILE A 1 93 ? -9.556 6.795 25.923 1.00 87.81 93 ILE A C 1
ATOM 785 O O . ILE A 1 93 ? -9.722 7.372 26.993 1.00 87.81 93 ILE A O 1
ATOM 789 N N . ILE A 1 94 ? -10.346 7.009 24.869 1.00 85.56 94 ILE A N 1
ATOM 790 C CA . ILE A 1 94 ? -11.436 7.993 24.875 1.00 85.56 94 ILE A CA 1
ATOM 791 C C . ILE A 1 94 ? -12.703 7.430 25.532 1.00 85.56 94 ILE A C 1
ATOM 793 O O . ILE A 1 94 ? -13.364 8.129 26.294 1.00 85.56 94 ILE A O 1
ATOM 797 N N . ILE A 1 95 ? -13.059 6.173 25.259 1.00 84.69 95 ILE A N 1
ATOM 798 C CA . ILE A 1 95 ? -14.351 5.606 25.685 1.00 84.69 95 ILE A CA 1
ATOM 799 C C . ILE A 1 95 ? -14.307 4.997 27.080 1.00 84.69 95 ILE A C 1
ATOM 801 O O . ILE A 1 95 ? -15.287 5.093 27.818 1.00 84.69 95 ILE A O 1
ATOM 805 N N . TYR A 1 96 ? -13.175 4.420 27.476 1.00 84.38 96 TYR A N 1
ATOM 806 C CA . TYR A 1 96 ? -13.006 3.862 28.813 1.00 84.38 96 TYR A CA 1
ATOM 807 C C . TYR A 1 96 ? -13.298 4.865 29.948 1.00 84.38 96 TYR A C 1
ATOM 809 O O . TYR A 1 96 ? -14.065 4.514 30.847 1.00 84.38 96 TYR A O 1
ATOM 817 N N . PRO A 1 97 ? -12.790 6.119 29.933 1.00 83.38 97 PRO A N 1
ATOM 818 C CA . PRO A 1 97 ? -13.110 7.075 30.992 1.00 83.38 97 PRO A CA 1
ATOM 819 C C . PRO A 1 97 ? -14.596 7.449 31.009 1.00 83.38 97 PRO A C 1
ATOM 821 O O . PRO A 1 97 ? -15.154 7.651 32.082 1.00 83.38 97 PRO A O 1
ATOM 824 N N . ILE A 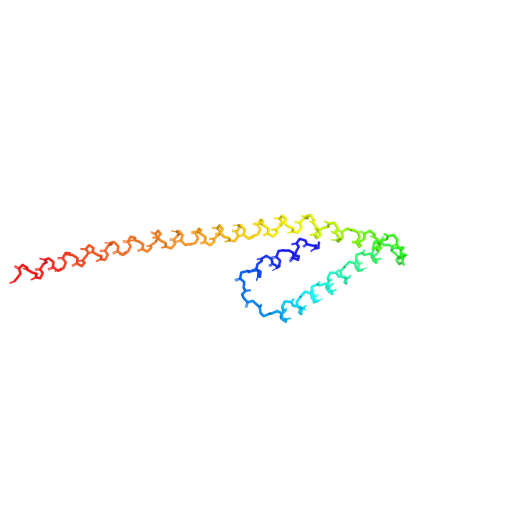1 98 ? -15.260 7.492 29.851 1.00 88.06 98 ILE A N 1
ATOM 825 C CA . ILE A 1 98 ? -16.692 7.807 29.758 1.00 88.06 98 ILE A CA 1
ATOM 826 C C . ILE A 1 98 ? -17.524 6.698 30.407 1.00 88.06 98 ILE A C 1
ATOM 828 O O . ILE A 1 98 ? -18.410 6.992 31.209 1.00 88.06 98 ILE A O 1
ATOM 832 N N . HIS A 1 99 ? -17.213 5.434 30.108 1.00 87.00 99 HIS A N 1
ATOM 833 C CA . HIS A 1 99 ? -17.906 4.300 30.719 1.00 87.00 99 HIS A CA 1
ATOM 834 C C . HIS A 1 99 ? -17.711 4.285 32.242 1.00 87.00 99 HIS A C 1
ATOM 836 O O . HIS A 1 99 ? -18.676 4.123 32.987 1.00 87.00 99 HIS A O 1
ATOM 842 N N . LEU A 1 100 ? -16.485 4.542 32.706 1.00 85.56 100 LEU A N 1
ATOM 843 C CA . LEU A 1 100 ? -16.156 4.577 34.130 1.00 85.56 100 LEU A CA 1
ATOM 844 C C . LEU A 1 100 ? -16.917 5.693 34.865 1.00 85.56 100 LEU A C 1
ATOM 846 O O . LEU A 1 100 ? -17.452 5.473 35.951 1.00 85.56 100 LEU A O 1
ATOM 850 N N . ILE A 1 101 ? -17.021 6.883 34.264 1.00 88.56 101 ILE A N 1
ATOM 851 C CA . ILE A 1 101 ? -17.815 7.991 34.816 1.00 88.56 101 ILE A CA 1
ATOM 852 C C . ILE A 1 101 ? -19.298 7.611 34.892 1.00 88.56 101 ILE A C 1
ATOM 854 O O . ILE A 1 101 ? -19.948 7.874 35.905 1.00 88.56 101 ILE A O 1
ATOM 858 N N . PHE A 1 102 ? -19.835 6.973 33.849 1.00 89.94 102 PHE A N 1
ATOM 859 C CA . PHE A 1 102 ? -21.233 6.553 33.816 1.00 89.94 102 PHE A CA 1
ATOM 860 C C . PHE A 1 102 ? -21.551 5.525 34.911 1.00 89.94 102 PHE A C 1
ATOM 862 O O . PHE A 1 102 ? -22.550 5.673 35.616 1.00 89.94 102 PHE A O 1
ATOM 869 N N . ASP A 1 103 ? -20.664 4.550 35.125 1.00 86.38 103 ASP A N 1
ATOM 870 C CA . ASP A 1 103 ? -20.813 3.542 36.181 1.00 86.38 103 ASP A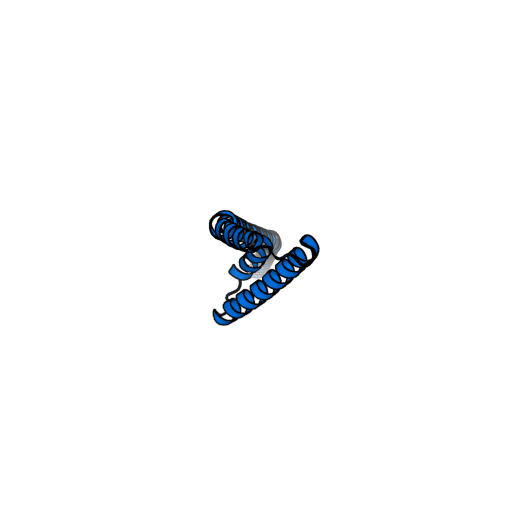 CA 1
ATOM 871 C C . ASP A 1 103 ? -20.780 4.168 37.580 1.00 86.38 103 ASP A C 1
ATOM 873 O O . ASP A 1 103 ? -21.587 3.810 38.442 1.00 86.38 103 ASP A O 1
ATOM 877 N N . ILE A 1 104 ? -19.904 5.155 37.809 1.00 89.50 104 ILE A N 1
ATOM 878 C CA . ILE A 1 104 ? -19.861 5.904 39.074 1.00 89.50 104 ILE A CA 1
ATOM 879 C C . ILE A 1 104 ? -21.179 6.654 39.306 1.00 89.50 104 ILE A C 1
ATOM 881 O O . ILE A 1 104 ? -21.733 6.606 40.408 1.00 89.50 104 ILE A O 1
ATOM 88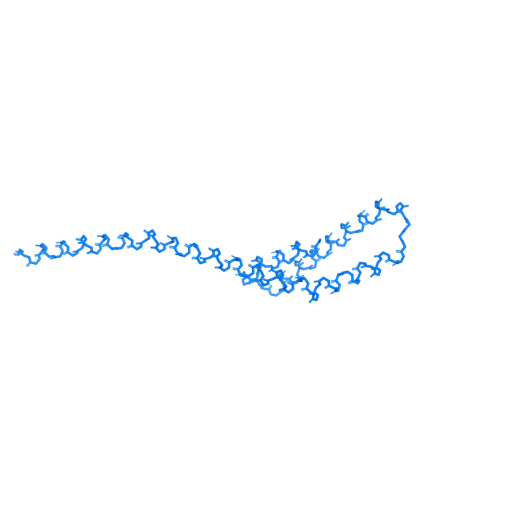5 N N . ILE A 1 105 ? -21.702 7.332 38.281 1.00 90.62 105 ILE A N 1
ATOM 886 C CA . ILE A 1 105 ? -22.964 8.080 38.373 1.00 90.62 105 ILE A CA 1
ATOM 887 C C . ILE A 1 105 ? -24.130 7.134 38.680 1.00 90.62 105 ILE A C 1
ATOM 889 O O . ILE A 1 105 ? -24.906 7.401 39.602 1.00 90.62 105 ILE A O 1
ATOM 893 N N . LEU A 1 106 ? -24.233 6.012 37.960 1.00 88.88 106 LEU A N 1
ATOM 894 C CA . LEU A 1 106 ? -25.258 4.992 38.192 1.00 88.88 106 LEU A CA 1
ATOM 895 C C . LEU A 1 106 ? -25.166 4.410 39.601 1.00 88.88 106 LEU A C 1
ATOM 897 O O . LEU A 1 106 ? -26.181 4.299 40.289 1.00 88.88 106 LEU A O 1
ATOM 901 N N . TYR A 1 107 ? -23.956 4.093 40.062 1.00 88.75 107 TYR A N 1
ATOM 902 C CA . TYR A 1 107 ? -23.737 3.580 41.409 1.00 88.75 107 TYR A CA 1
ATOM 903 C C . TYR A 1 107 ? -24.221 4.566 42.481 1.00 88.75 107 TYR A C 1
ATOM 905 O O . TYR A 1 107 ? -24.911 4.171 43.427 1.00 88.75 107 TYR A O 1
ATOM 913 N N . ILE A 1 108 ? -23.926 5.861 42.320 1.00 87.06 108 ILE A N 1
ATOM 914 C CA . ILE A 1 108 ? -24.393 6.912 43.234 1.00 87.06 108 ILE A CA 1
ATOM 915 C C . ILE A 1 108 ? -25.926 7.016 43.217 1.00 87.06 108 ILE A C 1
ATOM 917 O O . ILE A 1 108 ? -26.541 7.074 44.285 1.00 87.06 108 ILE A O 1
ATOM 921 N N . LEU A 1 109 ? -26.549 7.004 42.035 1.00 86.25 109 LEU A N 1
ATOM 922 C CA . LEU A 1 109 ? -28.006 7.078 41.867 1.00 86.25 109 LEU A CA 1
ATOM 923 C C . LEU A 1 109 ? -28.723 5.887 42.514 1.00 86.25 109 LEU A C 1
ATOM 925 O O . LEU A 1 109 ? -29.622 6.075 43.335 1.00 86.25 109 LEU A O 1
ATOM 929 N N . VAL A 1 110 ? -28.284 4.663 42.215 1.00 86.75 110 VAL A N 1
ATOM 930 C CA . VAL A 1 110 ? -28.869 3.428 42.762 1.00 86.75 110 VAL A CA 1
ATOM 931 C C . VAL A 1 110 ? -28.711 3.371 44.284 1.00 86.75 110 VAL A C 1
ATOM 933 O O . VAL A 1 110 ? -29.653 3.016 44.997 1.00 86.75 110 VAL A O 1
ATOM 936 N N . LYS A 1 111 ? -27.550 3.781 44.814 1.00 84.81 111 LYS A N 1
ATOM 937 C CA . LYS A 1 111 ? -27.316 3.866 46.265 1.00 84.81 111 LYS A CA 1
ATOM 938 C C . LYS A 1 111 ? -28.215 4.899 46.949 1.00 84.81 111 LYS A C 1
ATOM 940 O O . LYS A 1 111 ? -28.491 4.762 48.142 1.00 84.81 111 LYS A O 1
ATOM 945 N N . ARG A 1 112 ? -28.635 5.945 46.232 1.00 77.31 112 ARG A N 1
ATOM 946 C CA . ARG A 1 112 ? -29.541 6.981 46.744 1.00 77.31 112 ARG A CA 1
ATOM 947 C C . ARG A 1 112 ? -30.987 6.489 46.802 1.00 77.31 112 ARG A C 1
ATOM 949 O O . ARG A 1 112 ? -31.643 6.733 47.803 1.00 77.31 112 ARG A O 1
ATOM 956 N N . VAL A 1 113 ? -31.442 5.749 45.788 1.00 80.50 113 VAL A N 1
ATOM 957 C CA . VAL A 1 113 ? -32.800 5.174 45.739 1.00 80.50 113 VAL A CA 1
ATOM 958 C C . VAL A 1 113 ? -33.005 4.095 46.804 1.00 80.50 113 VAL A C 1
ATOM 960 O O . VAL A 1 113 ? -34.025 4.106 47.469 1.00 80.50 113 VAL A O 1
ATOM 963 N N . LYS A 1 114 ? -32.023 3.214 47.044 1.00 65.94 114 LYS A N 1
ATOM 964 C CA . LYS A 1 114 ? -32.123 2.170 48.090 1.00 65.94 114 LYS A CA 1
ATOM 965 C C . LYS A 1 114 ? -32.149 2.691 49.538 1.00 65.94 114 LYS A C 1
ATOM 967 O O . LYS A 1 114 ? -32.285 1.888 50.454 1.00 65.94 114 LYS A O 1
ATOM 972 N N . ARG A 1 115 ? -31.907 3.988 49.756 1.00 58.31 115 ARG A N 1
ATOM 973 C CA . ARG A 1 115 ? -31.866 4.615 51.089 1.00 58.31 115 ARG A CA 1
ATOM 974 C C . ARG A 1 115 ? -33.164 5.344 51.466 1.00 58.31 115 ARG A C 1
ATOM 976 O O . ARG A 1 115 ? -33.244 5.816 52.596 1.00 58.31 115 ARG A O 1
ATOM 983 N N . LEU A 1 116 ? -34.106 5.458 50.529 1.00 54.19 116 LEU A N 1
ATOM 984 C CA . LEU A 1 116 ? -35.485 5.918 50.724 1.00 54.19 116 LEU A CA 1
ATOM 985 C C . LEU A 1 116 ? -36.394 4.700 50.904 1.00 54.19 116 LEU A C 1
ATOM 987 O O . LEU A 1 116 ? -37.354 4.825 51.691 1.00 54.19 116 LEU A O 1
#

Solvent-accessible surface area (backbone atoms only — not comparable to full-atom values): 6556 Å² total; per-residue (Å²): 114,70,66,61,50,44,50,56,51,36,66,45,70,81,48,96,68,57,71,67,60,55,53,54,50,52,52,52,50,52,51,51,51,52,53,54,52,49,52,53,50,44,70,73,41,79,78,61,85,54,72,67,59,56,54,51,49,53,51,50,51,54,53,40,60,72,53,53,46,57,55,51,40,53,49,41,51,50,51,53,51,52,52,51,52,52,52,52,51,52,49,48,66,62,47,51,60,54,53,53,52,49,52,53,52,50,51,54,52,56,60,54,59,77,72,111

Secondary structure (DSSP, 8-state):
-HHHHHHHHHHHTTS---HHHHHHHHHHHHHHHHHHHHHHHHHHHTT---HHHHHHHHHHHHHHHHTHHHHHHHHHHHHHHHHHHHHHHHHHHHHHHHHHHHHHHHHHHHHHHTT-

Sequence (116 aa):
MGIIYDFYRGIRCNLNGNKIIRCVEDMLFWSVITLISFLILHQANSYDLRYYNFTGFIIGVIIYFNTVSKYILRFFCSFIKVIINILINLYYIIIYPIHLIFDIILYILVKRVKRL

Mean predicted aligned error: 11.78 Å

pLDDT: mean 77.01, std 8.4, range [54.19, 90.62]